Protein AF-A0A804PPX4-F1 (afdb_monomer_lite)

Radius of gyration: 18.8 Å; chains: 1; bounding box: 49×23×45 Å

InterPro domains:
  IPR003440 Glycosyl transferase 48 domain [PF02364] (1-95)

Foldseek 3Di:
DDPPCVVVVVVLVVLLVVVVVVCCVPPNDDDDDPPDDDPDDDDDDPVVVCVSRCVRPVVLVVVVVVLVVQCVVCVPVPPPPVSVVVSVVVVVVSVD

Secondary structure (DSSP, 8-state):
----THHHHHHHHHHHHHHHHHHHHHH---------SS-------HHHHHHHHIIIIIHHHHHHHHHHHHHHHHHHH---HHHHHHHHHHHHHHH-

Structure (mmCIF, N/CA/C/O backbone):
data_AF-A0A804PPX4-F1
#
_entry.id   AF-A0A804PPX4-F1
#
loop_
_atom_site.group_PDB
_atom_site.id
_atom_site.type_symbol
_atom_site.label_atom_id
_atom_site.label_alt_id
_atom_site.label_comp_id
_atom_site.label_asym_id
_atom_site.label_entity_id
_atom_site.label_seq_id
_atom_site.pdbx_PDB_ins_code
_atom_site.Cartn_x
_atom_site.Cartn_y
_atom_site.Cartn_z
_atom_site.occupancy
_atom_site.B_iso_or_equiv
_atom_site.auth_seq_id
_atom_site.auth_comp_id
_atom_site.auth_asym_id
_atom_site.auth_atom_id
_atom_site.pdbx_PDB_model_num
ATOM 1 N N . MET A 1 1 ? 23.383 -2.147 19.555 1.00 72.94 1 MET A N 1
ATOM 2 C CA . MET A 1 1 ? 22.471 -3.118 18.914 1.00 72.94 1 MET A CA 1
ATOM 3 C C . MET A 1 1 ? 22.256 -2.664 17.476 1.00 72.94 1 MET A C 1
ATOM 5 O O . MET A 1 1 ? 21.703 -1.590 17.292 1.00 72.94 1 MET A O 1
ATOM 9 N N . GLN A 1 2 ? 22.768 -3.389 16.478 1.00 80.69 2 GLN A N 1
ATOM 10 C CA . GLN A 1 2 ? 22.548 -3.043 15.068 1.00 80.69 2 GLN A CA 1
ATOM 11 C C . GLN A 1 2 ? 21.174 -3.572 14.654 1.00 80.69 2 GLN A C 1
ATOM 13 O O . GLN A 1 2 ? 20.973 -4.785 14.616 1.00 80.69 2 GLN A O 1
ATOM 18 N N . LEU A 1 3 ? 20.219 -2.682 14.385 1.00 83.50 3 LEU A N 1
ATOM 19 C CA . LEU A 1 3 ? 18.911 -3.082 13.869 1.00 83.50 3 LEU A CA 1
ATOM 20 C C . LEU A 1 3 ? 19.095 -3.571 12.426 1.00 83.50 3 LEU A C 1
ATOM 22 O O . LEU A 1 3 ? 19.407 -2.784 11.533 1.00 83.50 3 LEU A O 1
ATOM 26 N N . GLN A 1 4 ? 18.932 -4.872 12.181 1.00 89.88 4 GLN A N 1
ATOM 27 C CA . GLN A 1 4 ? 18.951 -5.428 10.826 1.00 89.88 4 GLN A CA 1
ATOM 28 C C . GLN A 1 4 ? 17.639 -5.088 10.103 1.00 89.88 4 GLN A C 1
ATOM 30 O O . GLN A 1 4 ? 16.709 -5.883 10.052 1.00 89.88 4 GLN A O 1
ATOM 35 N N . LEU A 1 5 ? 17.562 -3.885 9.531 1.00 91.62 5 LEU A N 1
ATOM 36 C CA . LEU A 1 5 ? 16.370 -3.382 8.832 1.00 91.62 5 LEU A CA 1
ATOM 37 C C . LEU A 1 5 ? 16.227 -3.903 7.391 1.00 91.62 5 LEU A C 1
ATOM 39 O O . LEU A 1 5 ? 15.348 -3.453 6.659 1.00 91.62 5 LEU A O 1
ATOM 43 N N . ALA A 1 6 ? 17.067 -4.851 6.969 1.00 93.56 6 ALA A N 1
ATOM 44 C CA . ALA A 1 6 ? 17.049 -5.392 5.611 1.00 93.56 6 ALA A CA 1
ATOM 45 C C . ALA A 1 6 ? 15.709 -6.062 5.266 1.00 93.56 6 ALA A C 1
ATOM 47 O O . ALA A 1 6 ? 15.182 -5.851 4.176 1.00 93.56 6 ALA A O 1
ATOM 48 N N . SER A 1 7 ? 15.124 -6.812 6.205 1.00 92.62 7 SER A N 1
ATOM 49 C CA . SER A 1 7 ? 13.810 -7.442 6.027 1.00 92.62 7 SER A CA 1
ATOM 50 C C . SER A 1 7 ? 12.694 -6.404 5.896 1.00 92.62 7 SER A C 1
ATOM 52 O O . SER A 1 7 ? 11.865 -6.503 4.997 1.00 92.62 7 SER A O 1
ATOM 54 N N . VAL A 1 8 ? 12.711 -5.367 6.739 1.00 92.00 8 VAL A N 1
ATOM 55 C CA . VAL A 1 8 ? 11.746 -4.257 6.694 1.00 92.00 8 VAL A CA 1
ATOM 56 C C . VAL A 1 8 ? 11.830 -3.534 5.351 1.00 92.00 8 VAL A C 1
ATOM 58 O O . VAL A 1 8 ? 10.812 -3.323 4.694 1.00 92.00 8 VAL A O 1
ATOM 61 N N . PHE A 1 9 ? 13.048 -3.213 4.907 1.00 92.12 9 PHE A N 1
ATOM 62 C CA . PHE A 1 9 ? 13.284 -2.573 3.617 1.00 92.12 9 PHE A CA 1
ATOM 63 C C . PHE A 1 9 ? 12.806 -3.438 2.445 1.00 92.12 9 PHE A C 1
ATOM 65 O O . PHE A 1 9 ? 12.163 -2.925 1.526 1.00 92.12 9 PHE A O 1
ATOM 72 N N . PHE A 1 10 ? 13.090 -4.743 2.481 1.00 94.19 10 PHE A N 1
ATOM 73 C CA . PHE A 1 10 ? 12.670 -5.678 1.443 1.00 94.19 10 PHE A CA 1
ATOM 74 C C . PHE A 1 10 ? 11.145 -5.755 1.340 1.00 94.19 10 PHE A C 1
ATOM 76 O O . PHE A 1 10 ? 10.602 -5.546 0.256 1.00 94.19 10 PHE A O 1
ATOM 83 N N . THR A 1 11 ? 10.452 -5.976 2.460 1.00 93.19 11 THR A N 1
ATOM 84 C CA . THR A 1 11 ? 8.985 -6.073 2.494 1.00 93.19 11 THR A CA 1
ATOM 85 C C . THR A 1 11 ? 8.326 -4.779 2.018 1.00 93.19 11 THR A C 1
ATOM 87 O O . THR A 1 11 ? 7.409 -4.820 1.201 1.00 93.19 11 THR A O 1
ATOM 90 N N . PHE A 1 12 ? 8.835 -3.621 2.448 1.00 92.31 12 PHE A N 1
ATOM 91 C CA . PHE A 1 12 ? 8.320 -2.312 2.038 1.00 92.31 12 PHE A CA 1
ATOM 92 C C . PHE A 1 12 ? 8.532 -2.030 0.538 1.00 92.31 12 PHE A C 1
ATOM 94 O O . PHE A 1 12 ? 7.637 -1.561 -0.175 1.00 92.31 12 PHE A O 1
ATOM 101 N N . SER A 1 13 ? 9.718 -2.362 0.023 1.00 92.00 13 SER A N 1
ATOM 102 C CA . SER A 1 13 ? 10.045 -2.197 -1.398 1.00 92.00 13 SER A CA 1
ATOM 103 C C . SER A 1 13 ? 9.209 -3.130 -2.278 1.00 92.00 13 SER A C 1
ATOM 105 O O . SER A 1 13 ? 8.661 -2.702 -3.298 1.00 92.00 13 SER A O 1
ATOM 107 N N . LEU A 1 14 ? 9.061 -4.392 -1.865 1.00 94.44 14 LEU A N 1
ATOM 108 C CA . LEU A 1 14 ? 8.233 -5.381 -2.552 1.00 94.44 14 LEU A CA 1
ATOM 109 C C . LEU A 1 14 ? 6.751 -4.981 -2.544 1.00 94.44 14 LEU A C 1
ATOM 111 O O . LEU A 1 14 ? 6.093 -5.066 -3.583 1.00 94.44 14 LEU A O 1
ATOM 115 N N . GLY A 1 15 ? 6.240 -4.489 -1.411 1.00 93.00 15 GLY A N 1
ATOM 116 C CA . GLY A 1 15 ? 4.872 -3.985 -1.285 1.00 93.00 15 GLY A CA 1
ATOM 117 C C . GLY A 1 15 ? 4.600 -2.815 -2.230 1.00 93.00 15 GLY A C 1
ATOM 118 O O . GLY A 1 15 ? 3.599 -2.807 -2.945 1.00 93.00 15 GLY A O 1
ATOM 119 N N . THR A 1 16 ? 5.541 -1.871 -2.337 1.00 93.00 16 THR A N 1
ATOM 120 C CA . THR A 1 16 ? 5.415 -0.731 -3.260 1.00 93.00 16 THR A CA 1
ATOM 121 C C . THR A 1 16 ? 5.366 -1.202 -4.710 1.00 93.00 16 THR A C 1
ATOM 123 O O . THR A 1 16 ? 4.522 -0.749 -5.482 1.00 93.00 16 THR A O 1
ATOM 126 N N . LYS A 1 17 ? 6.242 -2.143 -5.080 1.00 92.69 17 LYS A N 1
ATOM 127 C CA . LYS A 1 17 ? 6.284 -2.704 -6.434 1.00 92.69 17 LYS A CA 1
ATOM 128 C C . LYS A 1 17 ? 4.981 -3.420 -6.783 1.00 92.69 17 LYS A C 1
ATOM 130 O O . LYS A 1 17 ? 4.434 -3.189 -7.856 1.00 92.69 17 LYS A O 1
ATOM 135 N N . THR A 1 18 ? 4.470 -4.233 -5.863 1.00 93.12 18 THR A N 1
ATOM 136 C CA . THR A 1 18 ? 3.216 -4.978 -6.035 1.00 93.12 18 THR A CA 1
ATOM 137 C C . THR A 1 18 ? 2.026 -4.033 -6.186 1.00 93.12 18 THR A C 1
ATOM 139 O O . THR A 1 18 ? 1.224 -4.212 -7.097 1.00 93.12 18 THR A O 1
ATOM 142 N N . HIS A 1 19 ? 1.953 -2.973 -5.374 1.00 91.81 19 HIS A N 1
ATOM 143 C CA . HIS A 1 19 ? 0.889 -1.968 -5.446 1.00 91.81 19 HIS A CA 1
ATOM 144 C C . HIS A 1 19 ? 0.786 -1.302 -6.829 1.00 91.81 19 HIS A C 1
ATOM 146 O O . HIS A 1 19 ? -0.290 -1.257 -7.432 1.00 91.81 19 HIS A O 1
ATOM 152 N N . TYR A 1 20 ? 1.905 -0.807 -7.369 1.00 91.69 20 TYR A N 1
ATOM 153 C CA . TYR A 1 20 ? 1.902 -0.165 -8.689 1.00 91.69 20 TYR A CA 1
ATOM 154 C C . TYR A 1 20 ? 1.784 -1.169 -9.836 1.00 91.69 20 TYR A C 1
ATOM 156 O O . TYR A 1 20 ? 1.197 -0.842 -10.867 1.00 91.69 20 TYR A O 1
ATOM 164 N N . TYR A 1 21 ? 2.276 -2.395 -9.654 1.00 92.44 21 TYR A N 1
ATOM 165 C CA . TYR A 1 21 ? 2.069 -3.470 -10.619 1.00 92.44 21 TYR A CA 1
ATOM 166 C C . TYR A 1 21 ? 0.581 -3.830 -10.737 1.00 92.44 21 TYR A C 1
ATOM 168 O O . TYR A 1 21 ? 0.040 -3.825 -11.838 1.00 92.44 21 TYR A O 1
ATOM 176 N N . GLY A 1 22 ? -0.113 -4.029 -9.612 1.00 92.75 22 GLY A N 1
ATOM 177 C CA . GLY A 1 22 ? -1.559 -4.266 -9.588 1.00 92.75 22 GLY A CA 1
ATOM 178 C C . GLY A 1 22 ? -2.359 -3.090 -10.151 1.00 92.75 22 GLY A C 1
ATOM 179 O O . GLY A 1 22 ? -3.269 -3.287 -10.950 1.00 92.75 22 GLY A O 1
ATOM 180 N N . THR A 1 23 ? -1.965 -1.853 -9.827 1.00 92.25 23 THR A N 1
ATOM 181 C CA . THR A 1 23 ? -2.581 -0.650 -10.417 1.00 92.25 23 THR A CA 1
ATOM 182 C C . THR A 1 23 ? -2.426 -0.637 -11.936 1.00 92.25 23 THR A C 1
ATOM 184 O O . THR A 1 23 ? -3.396 -0.378 -12.641 1.00 92.25 23 THR A O 1
ATOM 187 N N . THR A 1 24 ? -1.242 -0.987 -12.441 1.00 93.94 24 THR A N 1
ATOM 188 C CA . THR A 1 24 ? -0.980 -1.086 -13.882 1.00 93.94 24 THR A CA 1
ATOM 189 C C . THR A 1 24 ? -1.847 -2.153 -14.550 1.00 93.94 24 THR A C 1
ATOM 191 O O . THR A 1 24 ? -2.336 -1.934 -15.653 1.00 93.94 24 THR A O 1
ATOM 194 N N . LEU A 1 25 ? -2.067 -3.292 -13.889 1.00 93.88 25 LEU A N 1
ATOM 195 C CA . LEU A 1 25 ? -2.915 -4.364 -14.415 1.00 93.88 25 LEU A CA 1
ATOM 196 C C . LEU A 1 25 ? -4.402 -3.987 -14.447 1.00 93.88 25 LEU A C 1
ATOM 198 O O . LEU A 1 25 ? -5.080 -4.289 -15.423 1.00 93.88 25 LEU A O 1
ATOM 202 N N . LEU A 1 26 ? -4.910 -3.347 -13.390 1.00 93.94 26 LEU A N 1
ATOM 203 C CA . LEU A 1 26 ? -6.343 -3.067 -13.230 1.00 93.94 26 LEU A CA 1
ATOM 204 C C . LEU A 1 26 ? -6.788 -1.751 -13.878 1.00 93.94 26 LEU A C 1
ATOM 206 O O . LEU A 1 26 ? -7.903 -1.659 -14.381 1.00 93.94 26 LEU A O 1
ATOM 210 N N . HIS A 1 27 ? -5.932 -0.730 -13.852 1.00 93.62 27 HIS A N 1
ATOM 211 C CA . HIS A 1 27 ? -6.260 0.628 -14.298 1.00 93.62 27 HIS A CA 1
ATOM 212 C C . HIS A 1 27 ? -5.412 1.090 -15.492 1.00 93.62 27 HIS A C 1
ATOM 214 O O . HIS A 1 27 ? -5.675 2.152 -16.054 1.00 93.62 27 HIS A O 1
ATOM 220 N N . GLY A 1 28 ? -4.396 0.321 -15.897 1.00 93.19 28 GLY A N 1
ATOM 221 C CA . GLY A 1 28 ? -3.461 0.724 -16.945 1.00 93.19 28 GLY A CA 1
ATOM 222 C C . GLY A 1 28 ? -2.464 1.793 -16.483 1.00 93.19 28 GLY A C 1
ATOM 223 O O . GLY A 1 28 ? -2.159 1.926 -15.299 1.00 93.19 28 GLY A O 1
ATOM 224 N N . GLY A 1 29 ? -1.920 2.548 -17.442 1.00 88.50 29 GLY A N 1
ATOM 225 C CA . GLY A 1 29 ? -0.913 3.588 -17.182 1.00 88.50 29 GLY A CA 1
ATOM 226 C C . GLY A 1 29 ? 0.540 3.107 -17.249 1.00 88.50 29 GLY A C 1
ATOM 227 O O . GLY A 1 29 ? 1.436 3.811 -16.787 1.00 88.50 29 GLY A O 1
ATOM 228 N N . ALA A 1 30 ? 0.791 1.929 -17.830 1.00 87.62 30 ALA A N 1
ATOM 229 C CA . ALA A 1 30 ? 2.147 1.500 -18.150 1.00 87.62 30 ALA A CA 1
ATOM 230 C C . ALA A 1 30 ? 2.781 2.483 -19.145 1.00 87.62 30 ALA A C 1
ATOM 232 O O . ALA A 1 30 ? 2.311 2.635 -20.271 1.00 87.62 30 ALA A O 1
ATOM 233 N N . GLU A 1 31 ? 3.868 3.124 -18.735 1.00 88.31 31 GLU A N 1
ATOM 234 C CA . GLU A 1 31 ? 4.660 4.006 -19.583 1.00 88.31 31 GLU A CA 1
ATOM 235 C C . GLU A 1 31 ? 6.069 3.428 -19.725 1.00 88.31 31 GLU A C 1
ATOM 237 O O . GLU A 1 31 ? 6.665 2.959 -18.749 1.00 88.31 31 GLU A O 1
ATOM 242 N N . TYR A 1 32 ? 6.626 3.482 -20.935 1.00 89.12 32 TYR A N 1
ATOM 243 C CA . TYR A 1 32 ? 8.027 3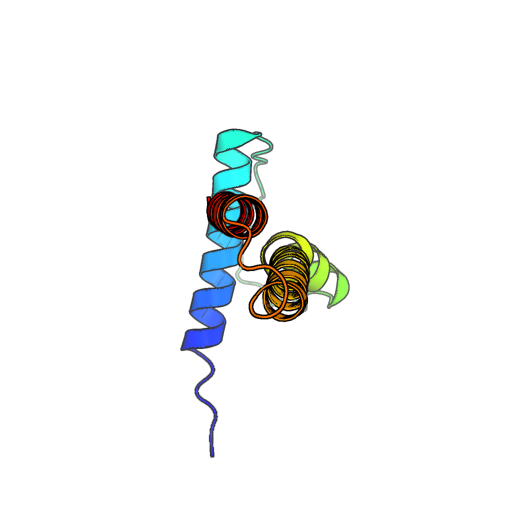.144 -21.138 1.00 89.12 32 TYR A CA 1
ATOM 244 C C . TYR A 1 32 ? 8.911 4.181 -20.440 1.00 89.12 32 TYR A C 1
ATOM 246 O O . TYR A 1 32 ? 8.974 5.344 -20.835 1.00 89.12 32 TYR A O 1
ATOM 254 N N . ARG A 1 33 ? 9.628 3.750 -19.403 1.00 83.25 33 ARG A N 1
ATOM 255 C CA . ARG A 1 33 ? 10.656 4.557 -18.749 1.00 83.25 33 ARG A CA 1
ATOM 256 C C . ARG A 1 33 ? 12.015 4.106 -19.250 1.00 83.25 33 ARG A C 1
ATOM 258 O O . ARG A 1 33 ? 12.394 2.955 -19.054 1.00 83.25 33 ARG A O 1
ATOM 265 N N . ALA A 1 34 ? 12.749 5.022 -19.880 1.00 84.88 34 ALA A N 1
ATOM 266 C CA . ALA A 1 34 ? 14.114 4.758 -20.302 1.00 84.88 34 ALA A CA 1
ATOM 267 C C . ALA A 1 34 ? 14.961 4.410 -19.071 1.00 84.88 34 ALA A C 1
ATOM 269 O O . ALA A 1 34 ? 15.265 5.264 -18.237 1.00 84.88 34 ALA A O 1
ATOM 270 N N . THR A 1 35 ? 15.347 3.145 -18.954 1.00 80.12 35 THR A N 1
ATOM 271 C CA . THR A 1 35 ? 16.391 2.721 -18.029 1.00 80.12 35 THR A CA 1
ATOM 272 C C . THR A 1 35 ? 17.696 3.246 -18.608 1.00 80.12 35 THR A C 1
ATOM 274 O O . THR A 1 35 ? 18.229 2.669 -19.556 1.00 80.12 35 THR A O 1
ATOM 277 N N . GLY A 1 36 ? 18.153 4.408 -18.139 1.00 78.06 36 GLY A N 1
ATOM 278 C CA . GLY A 1 36 ? 19.389 5.014 -18.628 1.00 78.06 36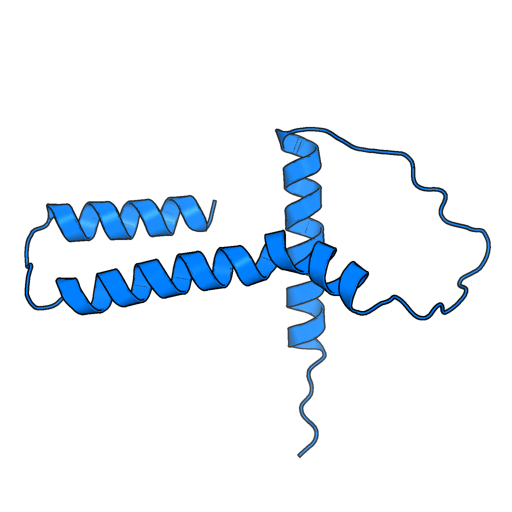 GLY A CA 1
ATOM 279 C C . GLY A 1 36 ? 20.544 4.005 -18.661 1.00 78.06 36 GLY A C 1
ATOM 280 O O . GLY A 1 36 ? 20.622 3.086 -17.843 1.00 78.06 36 GLY A O 1
ATOM 281 N N . ARG A 1 37 ? 21.458 4.158 -19.623 1.00 83.38 37 ARG A N 1
ATOM 282 C CA . ARG A 1 37 ? 22.680 3.353 -19.680 1.00 83.38 37 ARG A CA 1
ATOM 283 C C . ARG A 1 37 ? 23.659 3.889 -18.637 1.00 83.38 37 ARG A C 1
ATOM 285 O O . ARG A 1 37 ? 24.335 4.881 -18.877 1.00 83.38 37 ARG A O 1
ATOM 292 N N . GLY A 1 38 ? 23.717 3.230 -17.486 1.00 72.94 38 GLY A N 1
ATOM 293 C CA . GLY A 1 38 ? 24.612 3.588 -16.390 1.00 72.94 38 GLY A CA 1
ATOM 294 C C . GLY A 1 38 ? 23.857 3.593 -15.073 1.00 72.94 38 GLY A C 1
ATOM 295 O O . GLY A 1 38 ? 22.923 4.367 -14.886 1.00 72.94 38 GLY A O 1
ATOM 296 N N . PHE A 1 39 ? 24.263 2.718 -14.158 1.00 76.75 39 PHE A N 1
ATOM 297 C CA . PHE A 1 39 ? 23.816 2.753 -12.773 1.00 76.75 39 PHE A CA 1
ATOM 298 C C . PHE A 1 39 ? 24.427 3.994 -12.112 1.00 76.75 39 PHE A C 1
ATOM 300 O O . PHE A 1 39 ? 25.472 3.931 -11.471 1.00 76.75 39 PHE A O 1
ATOM 307 N N . VAL A 1 40 ? 23.830 5.158 -12.359 1.00 78.81 40 VAL A N 1
ATOM 308 C CA . VAL A 1 40 ? 24.232 6.392 -11.694 1.00 78.81 40 VAL A CA 1
ATOM 309 C C . VAL A 1 40 ? 23.482 6.432 -10.375 1.00 78.81 40 VAL A C 1
ATOM 311 O O . VAL A 1 40 ? 22.258 6.549 -10.351 1.00 78.81 40 VAL A O 1
ATOM 314 N N . VAL A 1 41 ? 24.220 6.315 -9.272 1.00 80.56 41 VAL A N 1
ATOM 315 C CA . VAL A 1 41 ? 23.675 6.587 -7.942 1.00 80.56 41 VAL A CA 1
ATOM 316 C C . VAL A 1 41 ? 23.288 8.060 -7.917 1.00 80.56 41 VAL A C 1
ATOM 318 O O . VAL A 1 41 ? 24.147 8.940 -7.915 1.00 80.56 41 VAL A O 1
ATOM 321 N N . PHE A 1 42 ? 21.989 8.331 -7.946 1.00 85.00 42 PHE A N 1
ATOM 322 C CA . PHE A 1 42 ? 21.454 9.677 -7.819 1.00 85.00 42 PHE A CA 1
ATOM 323 C C . PHE A 1 42 ? 20.786 9.839 -6.457 1.00 85.00 42 PHE A C 1
ATOM 325 O O . PHE A 1 42 ? 20.260 8.891 -5.873 1.00 85.00 42 PHE A O 1
ATOM 332 N N . HIS A 1 43 ? 20.794 11.067 -5.951 1.00 86.38 43 HIS A N 1
ATOM 333 C CA . HIS A 1 43 ? 20.074 11.408 -4.734 1.00 86.38 43 HIS A CA 1
ATOM 334 C C . HIS A 1 43 ? 18.623 11.734 -5.091 1.00 86.38 43 HIS A C 1
ATOM 336 O O . HIS A 1 43 ? 18.336 12.787 -5.661 1.00 86.38 43 HIS A O 1
ATOM 342 N N . ALA A 1 44 ? 17.705 10.826 -4.763 1.00 87.44 44 ALA A N 1
ATOM 343 C CA . ALA A 1 44 ? 16.275 11.079 -4.886 1.00 87.44 44 ALA A CA 1
ATOM 344 C C . ALA A 1 44 ? 15.820 12.081 -3.813 1.00 87.44 44 ALA A C 1
ATOM 346 O O . ALA A 1 44 ? 16.182 11.968 -2.638 1.00 87.44 44 ALA A O 1
ATOM 347 N N . LYS A 1 45 ? 14.997 13.061 -4.201 1.00 94.75 45 LYS A N 1
ATOM 348 C CA . LYS A 1 45 ? 14.418 14.014 -3.244 1.00 94.75 45 LYS A CA 1
ATOM 349 C C . LYS A 1 45 ? 13.437 13.286 -2.327 1.00 94.75 45 LYS A C 1
ATOM 351 O O . LYS A 1 45 ? 12.642 12.468 -2.787 1.00 94.75 45 LYS A O 1
ATOM 356 N N . PHE A 1 46 ? 13.418 13.651 -1.044 1.00 93.19 46 PHE A N 1
ATOM 357 C CA . PHE A 1 46 ? 12.482 13.071 -0.074 1.00 93.19 46 PHE A CA 1
ATOM 358 C C . PHE A 1 46 ? 11.022 13.160 -0.542 1.00 93.19 46 PHE A C 1
ATOM 360 O O . PHE A 1 46 ? 10.293 12.181 -0.445 1.00 93.19 46 PHE A O 1
ATOM 367 N N . ALA A 1 47 ? 10.616 14.294 -1.122 1.00 94.50 47 ALA A N 1
ATOM 368 C CA . ALA A 1 47 ? 9.258 14.491 -1.628 1.00 94.50 47 ALA A CA 1
ATOM 369 C C . ALA A 1 47 ? 8.868 13.497 -2.740 1.00 94.50 47 ALA A C 1
ATOM 371 O O . ALA A 1 47 ? 7.721 13.062 -2.801 1.00 94.50 47 ALA A O 1
ATOM 372 N N . GLU A 1 48 ? 9.813 13.115 -3.603 1.00 89.94 48 GLU A N 1
ATOM 373 C CA . GLU A 1 48 ? 9.568 12.148 -4.675 1.00 89.94 48 GLU A CA 1
ATOM 374 C C . GLU A 1 48 ? 9.385 10.738 -4.110 1.00 89.94 48 GLU A C 1
ATOM 376 O O . GLU A 1 48 ? 8.385 10.082 -4.407 1.00 89.94 48 GLU A O 1
ATOM 381 N N . ASN A 1 49 ? 10.291 10.323 -3.221 1.00 89.88 49 ASN A N 1
ATOM 382 C CA . ASN A 1 49 ? 10.179 9.057 -2.497 1.00 89.88 49 ASN A CA 1
ATOM 383 C C . ASN A 1 49 ? 8.870 8.990 -1.702 1.00 89.88 49 ASN A C 1
ATOM 385 O O . ASN A 1 49 ? 8.115 8.028 -1.816 1.00 89.88 49 ASN A O 1
ATOM 389 N N . TYR A 1 50 ? 8.558 10.039 -0.941 1.00 91.62 50 TYR A N 1
ATOM 390 C CA . TYR A 1 50 ? 7.335 10.112 -0.152 1.00 91.62 50 TYR A CA 1
ATOM 391 C C . TYR A 1 50 ? 6.085 10.007 -1.030 1.00 91.62 50 TYR A C 1
ATOM 3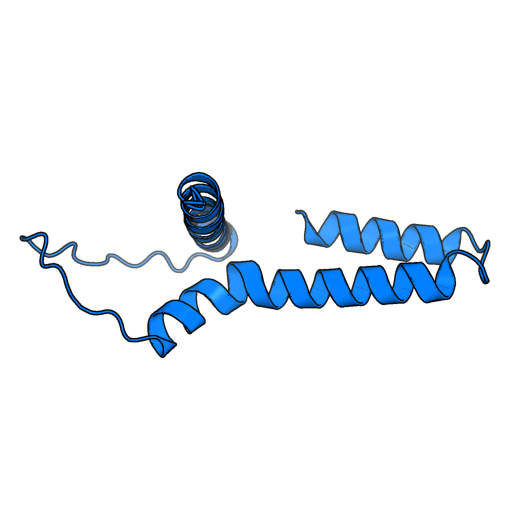93 O O . TYR A 1 50 ? 5.174 9.260 -0.690 1.00 91.62 50 TYR A O 1
ATOM 401 N N . ARG A 1 51 ? 6.046 10.677 -2.191 1.00 90.88 51 ARG A N 1
ATOM 402 C CA . ARG A 1 51 ? 4.919 10.583 -3.133 1.00 90.88 51 ARG A CA 1
ATOM 403 C C . ARG A 1 51 ? 4.714 9.162 -3.660 1.00 90.88 51 ARG A C 1
ATOM 405 O O . ARG A 1 51 ? 3.573 8.743 -3.822 1.00 90.88 51 ARG A O 1
ATOM 412 N N . LEU A 1 52 ? 5.796 8.431 -3.935 1.00 87.56 52 LEU A N 1
ATOM 413 C CA . LEU A 1 52 ? 5.709 7.043 -4.393 1.00 87.56 52 LEU A CA 1
ATOM 414 C C . LEU A 1 52 ? 5.186 6.119 -3.286 1.00 87.56 52 LEU A C 1
ATOM 416 O O . LEU A 1 52 ? 4.357 5.252 -3.560 1.00 87.56 52 LEU A O 1
ATOM 420 N N . TYR A 1 53 ? 5.618 6.327 -2.042 1.00 91.75 53 TYR A N 1
ATOM 421 C CA . TYR A 1 53 ? 5.265 5.467 -0.910 1.00 91.75 53 TYR A CA 1
ATOM 422 C C . TYR A 1 53 ? 3.955 5.833 -0.201 1.00 91.75 53 TYR A C 1
ATOM 424 O O . TYR A 1 53 ? 3.362 4.986 0.470 1.00 91.75 53 TYR A O 1
ATOM 432 N N . SER A 1 54 ? 3.483 7.075 -0.327 1.00 93.31 54 SER A N 1
ATOM 433 C CA . SER A 1 54 ? 2.306 7.563 0.398 1.00 93.31 54 SER A CA 1
ATOM 434 C C . SER A 1 54 ? 1.060 6.749 0.070 1.00 93.31 54 SER A C 1
ATOM 436 O O . SER A 1 54 ? 0.379 6.276 0.977 1.00 93.31 54 SER A O 1
ATOM 438 N N . ARG A 1 55 ? 0.803 6.515 -1.220 1.00 91.00 55 ARG A N 1
ATOM 439 C CA . ARG A 1 55 ? -0.377 5.781 -1.692 1.00 91.00 55 ARG A CA 1
ATOM 440 C C . ARG A 1 55 ? -0.322 4.285 -1.375 1.00 91.00 55 ARG A C 1
ATOM 442 O O . ARG A 1 55 ? -1.353 3.709 -1.048 1.00 91.00 55 ARG A O 1
ATOM 449 N N . SER A 1 56 ? 0.858 3.671 -1.453 1.00 91.50 56 SER A N 1
ATOM 450 C CA . SER A 1 56 ? 1.012 2.227 -1.248 1.00 91.50 56 SER A CA 1
ATOM 451 C C . SER A 1 56 ? 1.005 1.822 0.227 1.00 91.50 56 SER A C 1
ATOM 453 O O . SER A 1 56 ? 0.486 0.759 0.546 1.00 91.50 56 SER A O 1
ATOM 455 N N . HIS A 1 57 ? 1.549 2.655 1.124 1.00 91.56 57 HIS A N 1
ATOM 456 C CA . HIS A 1 57 ? 1.730 2.294 2.536 1.00 91.56 57 HIS A CA 1
ATOM 457 C C . HIS A 1 57 ? 1.042 3.250 3.504 1.00 91.56 57 HIS A C 1
ATOM 459 O O . HIS A 1 57 ? 0.288 2.804 4.361 1.00 91.56 57 HIS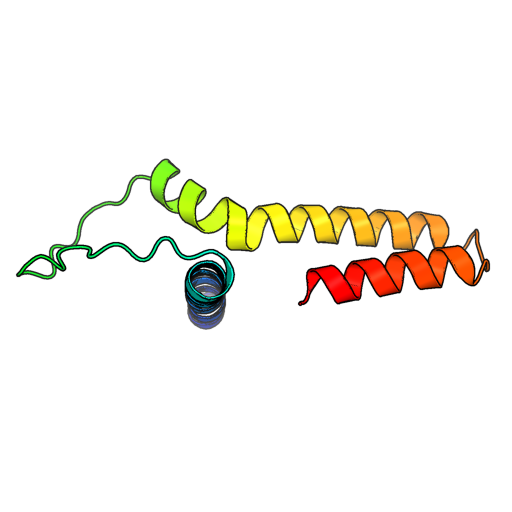 A O 1
ATOM 465 N N . PHE A 1 58 ? 1.293 4.558 3.403 1.00 91.50 58 PHE A N 1
ATOM 466 C CA . PHE A 1 58 ? 0.849 5.500 4.438 1.00 91.50 58 PHE A CA 1
ATOM 467 C C . PHE A 1 58 ? -0.666 5.684 4.459 1.00 91.50 58 PHE A C 1
ATOM 469 O O . PHE A 1 58 ? -1.266 5.622 5.527 1.00 91.50 58 PHE A O 1
ATOM 476 N N . VAL A 1 59 ? -1.289 5.870 3.293 1.00 92.50 59 VAL A N 1
ATOM 477 C CA . VAL A 1 59 ? -2.750 6.003 3.192 1.00 92.50 59 VAL A CA 1
ATOM 478 C C . VAL A 1 59 ? -3.421 4.735 3.716 1.00 92.50 59 VAL A C 1
ATOM 480 O O . VAL A 1 59 ? -4.286 4.822 4.580 1.00 92.50 59 VAL A O 1
ATOM 483 N N . LYS A 1 60 ? -2.943 3.557 3.296 1.00 91.00 60 LYS A N 1
ATOM 484 C CA . LYS A 1 60 ? -3.446 2.261 3.776 1.00 91.00 60 LYS A CA 1
ATOM 485 C C . LYS A 1 60 ? -3.235 2.050 5.272 1.00 91.00 60 LYS A C 1
ATOM 487 O O . LYS A 1 60 ? -4.138 1.579 5.951 1.00 91.00 60 LYS A O 1
ATOM 492 N N . GLY A 1 61 ? -2.090 2.463 5.806 1.00 92.44 61 GLY A N 1
ATOM 493 C CA . GLY A 1 61 ? -1.816 2.417 7.239 1.00 92.44 61 GLY A CA 1
ATOM 494 C C . GLY A 1 61 ? -2.754 3.311 8.052 1.00 92.44 61 GLY A C 1
ATOM 495 O O . GLY A 1 61 ? -3.259 2.878 9.083 1.00 92.44 61 GLY A O 1
ATOM 496 N N . ILE A 1 62 ? -3.031 4.533 7.583 1.00 94.31 62 ILE A N 1
ATOM 497 C CA . ILE A 1 62 ? -3.963 5.458 8.247 1.00 94.31 62 ILE A CA 1
ATOM 498 C C . ILE A 1 62 ? -5.399 4.938 8.163 1.00 94.31 62 ILE A C 1
ATOM 500 O O . ILE A 1 62 ? -6.094 4.927 9.176 1.00 94.31 62 ILE A O 1
ATOM 504 N N . GLU A 1 63 ? -5.837 4.477 6.989 1.00 93.19 63 GLU A N 1
ATOM 505 C CA . GLU A 1 63 ? -7.153 3.854 6.821 1.00 93.19 63 GLU A CA 1
ATOM 506 C C . GLU A 1 63 ? -7.313 2.669 7.800 1.00 93.19 63 GLU A C 1
ATOM 508 O O . GLU A 1 63 ? -8.334 2.565 8.480 1.00 93.19 63 GLU A O 1
ATOM 513 N N . LEU A 1 64 ? -6.288 1.814 7.939 1.00 91.94 64 LEU A N 1
ATOM 514 C CA . LEU A 1 64 ? -6.314 0.653 8.837 1.00 91.94 64 LEU A CA 1
ATOM 515 C C . LEU A 1 64 ? -6.336 1.076 10.308 1.00 91.94 64 LEU A C 1
ATOM 517 O O . LEU A 1 64 ? -7.101 0.531 11.098 1.00 91.94 64 LEU A O 1
ATOM 521 N N . MET A 1 65 ? -5.536 2.078 10.675 1.00 93.94 65 MET A N 1
ATOM 522 C CA . MET A 1 65 ? -5.523 2.645 12.023 1.00 93.94 65 MET A CA 1
ATOM 523 C C . MET A 1 65 ? -6.903 3.183 12.414 1.00 93.94 65 MET A C 1
ATOM 525 O O . MET A 1 65 ? -7.363 2.925 13.523 1.00 93.94 65 MET A O 1
ATOM 529 N N . ILE A 1 66 ? -7.591 3.881 11.505 1.00 93.38 66 ILE A N 1
ATOM 530 C CA . ILE A 1 66 ? -8.953 4.373 11.745 1.00 93.38 66 ILE A CA 1
ATOM 531 C C . ILE A 1 66 ? -9.917 3.199 11.948 1.00 93.38 66 ILE A C 1
ATOM 533 O O . ILE A 1 66 ? -10.674 3.207 12.917 1.00 93.38 66 ILE A O 1
ATOM 537 N N . LEU A 1 67 ? -9.868 2.169 11.094 1.00 90.75 67 LEU A N 1
ATOM 538 C CA . LEU A 1 67 ? -10.714 0.978 11.244 1.00 90.75 67 LEU A CA 1
ATOM 539 C C . LEU A 1 67 ? -10.477 0.255 12.577 1.00 90.75 67 LEU A C 1
ATOM 541 O O . LEU A 1 67 ? -11.436 -0.194 13.200 1.00 90.75 67 LEU A O 1
ATOM 545 N N . LEU A 1 68 ? -9.226 0.176 13.040 1.00 89.44 68 LEU A N 1
ATOM 546 C CA . LEU A 1 68 ? -8.885 -0.405 14.340 1.00 89.44 68 LEU A CA 1
ATOM 547 C C . LEU A 1 68 ? -9.395 0.440 15.513 1.00 89.44 68 LEU A C 1
ATOM 549 O O . LEU A 1 68 ? -9.914 -0.115 16.475 1.00 89.44 68 LEU A O 1
ATOM 553 N N . ILE A 1 69 ? -9.301 1.769 15.434 1.00 90.81 69 ILE A N 1
ATOM 554 C CA . ILE A 1 69 ? -9.848 2.664 16.466 1.00 90.81 69 ILE A CA 1
ATOM 555 C C . ILE A 1 69 ? -11.371 2.516 16.546 1.00 90.81 69 ILE A C 1
ATOM 557 O O . ILE A 1 69 ? -11.925 2.403 17.637 1.00 90.81 69 ILE A O 1
ATOM 561 N N . VAL A 1 70 ? -12.052 2.474 15.398 1.00 87.44 70 VAL A N 1
ATOM 562 C CA . VAL A 1 70 ? -13.497 2.212 15.339 1.00 87.44 70 VAL A CA 1
ATOM 563 C C . VAL A 1 70 ? -13.799 0.846 15.958 1.00 87.44 70 VAL A C 1
ATOM 565 O O . VAL A 1 70 ? -14.671 0.741 16.815 1.00 87.44 70 VAL A O 1
ATOM 568 N N . TYR A 1 71 ? -13.046 -0.192 15.598 1.00 85.06 71 TYR A N 1
ATOM 569 C CA . TYR A 1 71 ? -13.211 -1.516 16.190 1.00 85.06 71 TYR A CA 1
ATOM 570 C C . TYR A 1 71 ? -13.085 -1.503 17.719 1.00 85.06 71 TYR A C 1
ATOM 572 O O . TYR A 1 71 ? -13.936 -2.077 18.390 1.00 85.06 71 TYR A O 1
ATOM 580 N N . GLU A 1 72 ? -12.092 -0.812 18.277 1.00 85.62 72 GLU A N 1
ATOM 581 C CA . GLU A 1 72 ? -11.890 -0.742 19.728 1.00 85.62 72 GLU A CA 1
ATOM 582 C C . GLU A 1 72 ? -13.042 -0.016 20.441 1.00 85.62 72 GLU A C 1
ATOM 584 O O . GLU A 1 72 ? -13.554 -0.489 21.456 1.00 85.62 72 GLU A O 1
ATOM 589 N N . ILE A 1 73 ? -13.515 1.102 19.877 1.00 85.19 73 ILE A N 1
ATOM 590 C CA . ILE A 1 73 ? -14.627 1.882 20.442 1.00 85.19 73 ILE A CA 1
ATOM 591 C C . ILE A 1 73 ? -15.929 1.064 20.452 1.00 85.19 73 ILE A C 1
ATOM 593 O O . ILE A 1 73 ? -16.700 1.117 21.415 1.00 85.19 73 ILE A O 1
ATOM 597 N N . PHE A 1 74 ? -16.191 0.305 19.384 1.00 80.62 74 PHE A N 1
ATOM 598 C CA . PHE A 1 74 ? -17.437 -0.448 19.221 1.00 80.62 74 PHE A CA 1
ATOM 599 C C . PHE A 1 74 ? -17.365 -1.895 19.739 1.00 80.62 74 PHE A C 1
ATOM 601 O O . PHE A 1 74 ? -18.413 -2.491 19.987 1.00 80.62 74 PHE A O 1
ATOM 608 N N . GLY A 1 75 ? -16.172 -2.454 19.957 1.00 71.19 75 GLY A N 1
ATOM 609 C CA . GLY A 1 75 ? -15.962 -3.881 20.221 1.00 71.19 75 GLY A CA 1
ATOM 610 C C . GLY A 1 75 ? -16.534 -4.389 21.547 1.00 71.19 75 GLY A C 1
ATOM 611 O O . GLY A 1 75 ? -17.004 -5.523 21.612 1.00 71.19 75 GLY A O 1
ATOM 612 N N . GLN A 1 76 ? -16.546 -3.559 22.596 1.00 68.62 76 GLN A N 1
ATOM 613 C CA . GLN A 1 76 ? -17.129 -3.925 23.899 1.00 68.62 76 GLN A CA 1
ATOM 614 C C . GLN A 1 76 ? -18.584 -3.460 24.039 1.00 68.62 76 GLN A C 1
ATOM 616 O O . GLN A 1 76 ? -19.441 -4.205 24.515 1.00 68.62 76 GLN A O 1
ATOM 621 N N . SER A 1 77 ? -18.873 -2.230 23.607 1.00 63.31 77 SER A N 1
ATOM 622 C CA . SER A 1 77 ? -20.164 -1.572 23.851 1.00 63.31 77 SER A CA 1
ATOM 623 C C . SER A 1 77 ? -21.277 -2.061 22.923 1.00 63.31 77 SER A C 1
ATOM 625 O O . SER A 1 77 ? -22.443 -2.076 23.312 1.00 63.31 77 SER A O 1
ATOM 627 N N . TYR A 1 78 ? -20.937 -2.496 21.707 1.00 60.25 78 TYR A N 1
ATOM 628 C CA . TYR A 1 78 ? -21.901 -2.962 20.718 1.00 60.25 78 TYR A CA 1
ATOM 629 C C . TYR A 1 78 ? -21.630 -4.426 20.371 1.00 60.25 78 TYR A C 1
ATOM 631 O O . TYR A 1 78 ? -21.011 -4.745 19.363 1.00 60.25 78 TYR A O 1
ATOM 639 N N . ARG A 1 79 ? -22.247 -5.347 21.124 1.00 65.50 79 ARG A N 1
ATOM 640 C CA . ARG A 1 79 ? -22.465 -6.751 20.702 1.00 65.50 79 ARG A CA 1
ATOM 641 C C . ARG A 1 79 ? -23.341 -6.887 19.436 1.00 65.50 79 ARG A C 1
ATOM 643 O O . ARG A 1 79 ? -23.840 -7.967 19.132 1.00 65.50 79 ARG A O 1
ATOM 650 N N . GLY A 1 80 ? -23.578 -5.798 18.706 1.00 70.06 80 GLY A N 1
ATOM 651 C CA . GLY A 1 80 ? -24.349 -5.802 17.477 1.00 70.06 80 GLY A CA 1
ATOM 652 C C . GLY A 1 80 ? -23.567 -6.517 16.386 1.00 70.06 80 GLY A C 1
ATOM 653 O O . GLY A 1 80 ? -22.601 -5.967 15.861 1.00 70.06 80 GLY A O 1
ATOM 654 N N . ALA A 1 81 ? -24.024 -7.713 16.007 1.00 80.25 81 ALA A N 1
ATOM 655 C CA . ALA A 1 81 ? -23.454 -8.501 14.912 1.00 80.25 81 ALA A CA 1
ATOM 656 C C . ALA A 1 81 ? -23.235 -7.664 13.635 1.00 80.25 81 ALA A C 1
ATOM 658 O O . ALA A 1 81 ? -22.266 -7.869 12.916 1.00 80.25 81 ALA A O 1
ATOM 659 N N . ILE A 1 82 ? -24.093 -6.669 13.399 1.00 81.94 82 ILE A N 1
ATOM 660 C CA . ILE A 1 82 ? -24.041 -5.763 12.248 1.00 81.94 82 ILE A CA 1
ATOM 661 C C . ILE A 1 82 ? -22.760 -4.911 12.226 1.00 81.94 82 ILE A C 1
ATOM 663 O O . ILE A 1 82 ? -22.084 -4.867 11.201 1.00 81.94 82 ILE A O 1
ATOM 667 N N . ALA A 1 83 ? -22.401 -4.247 13.333 1.00 80.69 83 ALA A N 1
ATOM 668 C CA . ALA A 1 83 ? -21.215 -3.384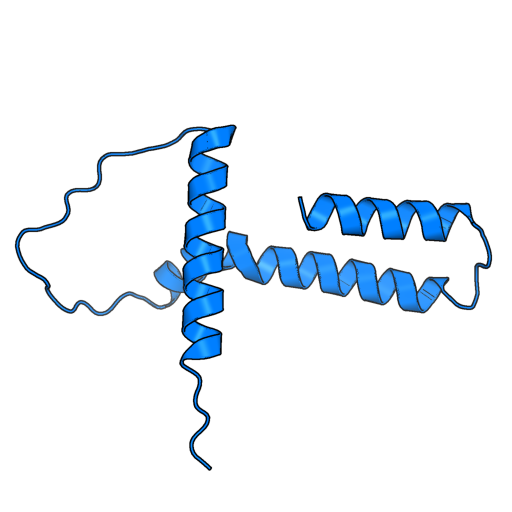 13.382 1.00 80.69 83 ALA A CA 1
ATOM 669 C C . ALA A 1 83 ? -19.930 -4.201 13.191 1.00 80.69 83 ALA A C 1
ATOM 671 O O . ALA A 1 83 ? -19.055 -3.811 12.421 1.00 80.69 83 ALA A O 1
ATOM 672 N N . TYR A 1 84 ? -19.867 -5.375 13.826 1.00 82.44 84 TYR A N 1
ATOM 673 C CA . TYR A 1 84 ? -18.777 -6.327 13.635 1.00 82.44 84 TYR A CA 1
ATOM 674 C C . TYR A 1 84 ? -18.651 -6.757 12.167 1.00 82.44 84 TYR A C 1
ATOM 676 O O . TYR A 1 84 ? -17.578 -6.619 11.588 1.00 82.44 84 TYR A O 1
ATOM 684 N N . ILE A 1 85 ? -19.751 -7.186 11.531 1.00 85.00 85 ILE A N 1
ATOM 685 C CA . ILE A 1 85 ? -19.760 -7.593 10.117 1.00 85.00 85 ILE A CA 1
ATOM 686 C C . ILE A 1 85 ? -19.266 -6.459 9.213 1.00 85.00 85 ILE A C 1
ATOM 688 O O . ILE A 1 85 ? -18.424 -6.706 8.353 1.00 85.00 85 ILE A O 1
ATOM 692 N N . PHE A 1 86 ? -19.738 -5.223 9.406 1.00 86.25 86 PHE A N 1
ATOM 693 C CA . PHE A 1 86 ? -19.308 -4.093 8.579 1.00 86.25 86 PHE A CA 1
ATOM 694 C C . PHE A 1 86 ? -17.822 -3.772 8.740 1.00 86.25 86 PHE A C 1
ATOM 696 O O . PHE A 1 86 ? -17.139 -3.560 7.737 1.00 86.25 86 PHE A O 1
ATOM 703 N N . ILE A 1 87 ? -17.303 -3.760 9.972 1.00 84.50 87 ILE A N 1
ATOM 704 C CA . ILE A 1 87 ? -15.882 -3.493 10.226 1.00 84.50 87 ILE A CA 1
ATOM 705 C C . ILE A 1 87 ? -15.022 -4.618 9.647 1.00 84.50 87 ILE A C 1
ATOM 707 O O . ILE A 1 87 ? -14.073 -4.343 8.915 1.00 84.50 87 ILE A O 1
ATOM 711 N N . THR A 1 88 ? -15.379 -5.880 9.901 1.00 85.81 88 THR A N 1
ATOM 712 C CA . THR A 1 88 ? -14.663 -7.038 9.357 1.00 85.81 88 THR A CA 1
ATOM 713 C C . THR A 1 88 ? -14.681 -7.027 7.831 1.00 85.81 88 THR A C 1
ATOM 715 O O . THR A 1 88 ? -13.625 -7.140 7.219 1.00 85.81 88 THR A 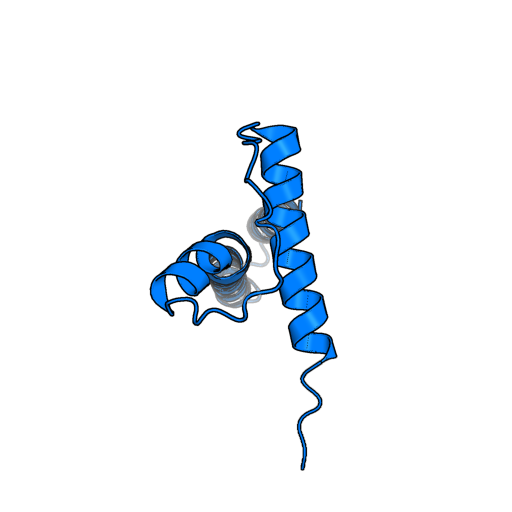O 1
ATOM 718 N N . PHE A 1 89 ? -15.837 -6.822 7.196 1.00 89.00 89 PHE A N 1
ATOM 719 C CA . PHE A 1 89 ? -15.936 -6.757 5.735 1.00 89.00 89 PHE A CA 1
ATOM 720 C C . PHE A 1 89 ? -15.095 -5.612 5.148 1.00 89.00 89 PHE A C 1
ATOM 722 O O . PHE A 1 89 ? -14.403 -5.802 4.149 1.00 89.00 89 PHE A O 1
ATOM 729 N N . SER A 1 90 ? -15.084 -4.450 5.807 1.00 87.31 90 SER A N 1
ATOM 730 C CA . SER A 1 90 ? -14.259 -3.305 5.397 1.00 87.31 90 SER A CA 1
ATOM 731 C C . SER A 1 90 ? -12.759 -3.604 5.511 1.00 87.31 90 SER A C 1
ATOM 733 O O . SER A 1 90 ? -11.994 -3.247 4.617 1.00 87.31 90 SER A O 1
ATOM 735 N N . MET A 1 91 ? -12.332 -4.304 6.569 1.00 87.44 91 MET A N 1
ATOM 736 C CA . MET A 1 91 ? -10.947 -4.769 6.725 1.00 87.44 91 MET A CA 1
ATOM 737 C C . MET A 1 91 ? -10.555 -5.783 5.642 1.00 87.44 91 MET A C 1
ATOM 739 O O . MET A 1 91 ? -9.447 -5.708 5.120 1.00 87.44 91 MET A O 1
ATOM 743 N N . TRP A 1 92 ? -11.454 -6.695 5.260 1.00 87.50 92 TRP A N 1
ATOM 744 C CA . TRP A 1 92 ? -11.209 -7.636 4.160 1.00 87.50 92 TRP A CA 1
ATOM 745 C C . TRP A 1 92 ? -11.021 -6.918 2.823 1.00 87.50 92 TRP A C 1
ATOM 747 O O . TRP A 1 92 ? -10.061 -7.204 2.114 1.00 87.50 92 TRP A O 1
ATOM 757 N N . PHE A 1 93 ? -11.887 -5.953 2.497 1.00 85.12 93 PHE A N 1
ATOM 758 C CA . PHE A 1 93 ? -11.767 -5.181 1.257 1.00 85.12 93 PHE A CA 1
ATOM 759 C C . PHE A 1 93 ? -10.506 -4.312 1.216 1.00 85.12 93 PHE A C 1
ATOM 761 O O . PHE A 1 93 ? -9.982 -4.035 0.150 1.00 85.12 93 PHE A O 1
ATOM 768 N N . MET A 1 94 ? -9.995 -3.883 2.369 1.00 82.75 94 MET A N 1
ATOM 769 C CA . MET A 1 94 ? -8.735 -3.147 2.428 1.00 82.75 94 MET A CA 1
ATOM 770 C C . MET A 1 94 ? -7.516 -4.004 2.049 1.00 82.75 94 MET A C 1
ATOM 772 O O . MET A 1 94 ? -6.532 -3.454 1.551 1.00 82.75 94 MET A O 1
ATOM 776 N N . VAL A 1 95 ? -7.552 -5.307 2.345 1.00 78.81 95 VAL A N 1
ATOM 777 C CA . VAL A 1 95 ? -6.442 -6.241 2.088 1.00 78.81 95 VAL A CA 1
ATOM 778 C C . VAL A 1 95 ? -6.395 -6.684 0.621 1.00 78.81 95 VAL A C 1
ATOM 780 O O . VAL A 1 95 ? -5.314 -7.025 0.138 1.00 78.81 95 VAL A O 1
ATOM 783 N N . VAL A 1 96 ? -7.542 -6.681 -0.067 1.00 73.56 96 VAL A N 1
ATOM 784 C CA . VAL A 1 96 ? -7.696 -7.056 -1.487 1.00 73.56 96 VAL A CA 1
ATOM 785 C C . VAL A 1 96 ? -7.410 -5.865 -2.399 1.00 73.56 96 VAL A C 1
ATOM 787 O O . VAL A 1 96 ? -6.662 -6.063 -3.382 1.00 73.56 96 VAL A O 1
#

pLDDT: mean 86.93, std 7.52, range [60.25, 94.75]

Organism: Zea mays (NCBI:txid4577)

Sequence (96 aa):
MQLQLASVFFTFSLGTKTHYYGTTLLHGGAEYRATGRGFVVFHAKFAENYRLYSRSHFVKGIELMILLIVYEIFGQSYRGAIAYIFITFSMWFMVV